Protein AF-A0A7S2MDK9-F1 (afdb_monomer)

Sequence (109 aa):
GTTVEALRMRKPTCVTGVLLMDQRFWGMVCYDKGVGPMPVHIDTFIDHATPWADAALDPSSPYSKAAQSLDFGEEEEDGVEANVTEFAKLVMPGSPAHLAATTYRESAY

Radius of gyration: 21.36 Å; Cα contacts (8 Å, |Δi|>4): 115; chains: 1; bounding box: 42×24×64 Å

Organism: NCBI:txid156173

Mean predicted aligned error: 7.89 Å

Secondary structure (DSSP, 8-state):
-HHHHHHHTT-------TTSTTHHHHHHHHHHTTSSPPP--HHHHHHHHHHHHHHHH-TTSHHHHHHHT-----GGGSSHHHHHHHHHHHHSTTSHHHHHHHHHHHT--

Foldseek 3Di:
DVLVVCLVVLAQDAQAQCPPDCSVVSNVVSVVLQQYPRYDHNVCCVVVVVVRVVLRPDCPHSNNVSSVPDDCDDPVPNCPVVVCVVVCLQCPPPRPNVVVVVVVVVVVD

Solvent-accessible surface area (backbone atoms only — not comparable to full-atom values): 6168 Å² total; per-residue (Å²): 104,74,69,61,51,40,48,76,68,35,38,46,42,74,46,74,53,38,84,52,88,64,38,42,58,54,10,47,54,27,27,78,58,41,16,25,59,77,62,48,56,57,91,58,36,73,86,44,47,63,68,48,51,55,39,51,70,32,77,85,27,67,26,27,49,35,13,64,66,60,79,74,76,53,85,93,67,65,49,57,69,60,51,52,54,59,50,46,58,45,66,38,88,84,17,72,56,35,48,51,58,51,55,56,59,68,72,75,112

Structure (mmCIF, N/CA/C/O backbone):
data_AF-A0A7S2MDK9-F1
#
_entry.id   AF-A0A7S2MDK9-F1
#
loop_
_atom_site.group_PDB
_atom_site.id
_atom_site.type_symbol
_atom_site.label_atom_id
_atom_site.label_alt_id
_atom_site.label_comp_id
_atom_site.label_asym_id
_atom_site.label_entity_id
_atom_site.label_seq_id
_atom_site.pdbx_PDB_ins_code
_atom_site.Cartn_x
_atom_site.Cartn_y
_atom_site.Cartn_z
_atom_site.occupancy
_atom_site.B_iso_or_equiv
_atom_site.auth_seq_id
_atom_site.auth_comp_id
_atom_site.auth_asym_id
_atom_site.auth_atom_id
_atom_site.pdbx_PDB_model_num
ATOM 1 N N . GLY A 1 1 ? -0.009 4.018 9.789 1.00 87.19 1 GLY A N 1
ATOM 2 C CA . GLY A 1 1 ? 1.342 3.391 9.739 1.00 87.19 1 GLY A CA 1
ATOM 3 C C . GLY A 1 1 ? 1.892 3.516 8.329 1.00 87.19 1 GLY A C 1
ATOM 4 O O . GLY A 1 1 ? 1.077 3.613 7.424 1.00 87.19 1 GLY A O 1
ATOM 5 N N . THR A 1 2 ? 3.215 3.536 8.114 1.00 91.31 2 THR A N 1
ATOM 6 C CA . THR A 1 2 ? 3.832 4.064 6.870 1.00 91.31 2 THR A CA 1
ATOM 7 C C . THR A 1 2 ? 3.245 3.517 5.569 1.00 91.31 2 THR A C 1
AT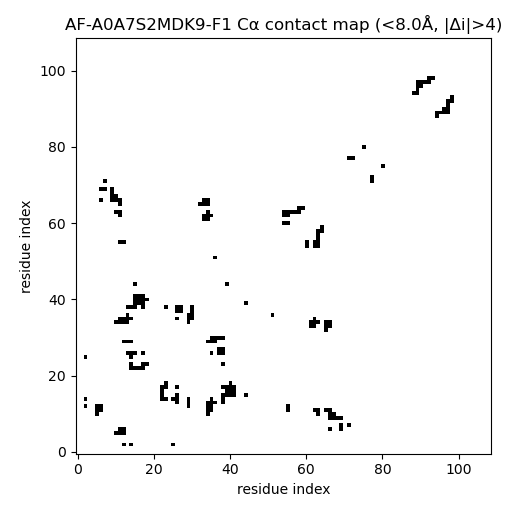OM 9 O O . THR A 1 2 ? 2.944 4.304 4.677 1.00 91.31 2 THR A O 1
ATOM 12 N N . THR A 1 3 ? 3.027 2.202 5.459 1.00 94.00 3 THR A N 1
ATOM 13 C CA . THR A 1 3 ? 2.437 1.610 4.247 1.00 94.00 3 THR A CA 1
ATOM 14 C C . THR A 1 3 ? 1.035 2.150 3.982 1.00 94.00 3 THR A C 1
ATOM 16 O O . THR A 1 3 ? 0.753 2.595 2.878 1.00 94.00 3 THR A O 1
ATOM 19 N N . VAL A 1 4 ? 0.162 2.164 4.993 1.00 92.81 4 VAL A N 1
ATOM 20 C CA . VAL A 1 4 ? -1.214 2.670 4.853 1.00 92.81 4 VAL A CA 1
ATOM 21 C C . VAL A 1 4 ? -1.219 4.145 4.460 1.00 92.81 4 VAL A C 1
ATOM 23 O O . VAL A 1 4 ? -1.980 4.514 3.572 1.00 92.81 4 VAL A O 1
ATOM 26 N N . GLU A 1 5 ? -0.337 4.965 5.040 1.00 93.62 5 GLU A N 1
ATOM 27 C CA . GLU A 1 5 ? -0.226 6.380 4.656 1.00 93.62 5 GLU A CA 1
ATOM 28 C C . GLU A 1 5 ? 0.196 6.534 3.191 1.00 93.62 5 GLU A C 1
ATOM 30 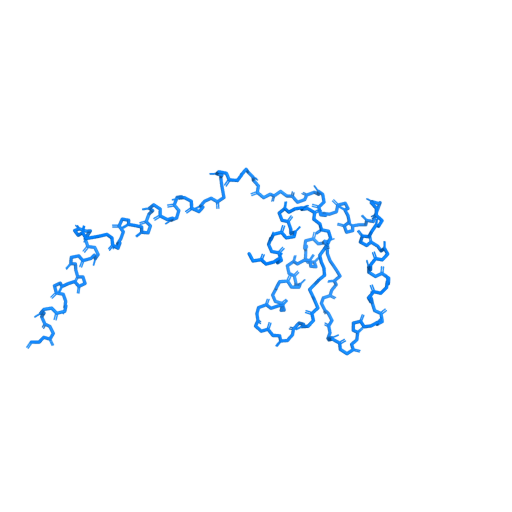O O . GLU A 1 5 ? -0.406 7.305 2.449 1.00 93.62 5 GLU A O 1
ATOM 35 N N . ALA A 1 6 ? 1.190 5.767 2.732 1.00 95.38 6 ALA A N 1
ATOM 36 C CA . ALA A 1 6 ? 1.626 5.808 1.336 1.00 95.38 6 ALA A CA 1
ATOM 37 C C . ALA A 1 6 ? 0.495 5.415 0.368 1.00 95.38 6 ALA A C 1
ATOM 39 O O . ALA A 1 6 ? 0.320 6.047 -0.680 1.00 95.38 6 ALA A O 1
ATOM 40 N N . LEU A 1 7 ? -0.310 4.418 0.748 1.00 95.00 7 LEU A N 1
ATOM 41 C CA . LEU A 1 7 ? -1.475 3.997 -0.022 1.00 95.00 7 LEU A CA 1
ATOM 42 C C . LEU A 1 7 ? -2.586 5.059 -0.028 1.00 95.00 7 LEU A C 1
ATOM 44 O O . LEU A 1 7 ? -3.100 5.364 -1.102 1.00 95.00 7 LEU A O 1
ATOM 48 N N . ARG A 1 8 ? -2.910 5.670 1.123 1.00 92.62 8 ARG A N 1
ATOM 49 C CA . ARG A 1 8 ? -3.869 6.792 1.230 1.00 92.62 8 ARG A CA 1
ATOM 50 C C . ARG A 1 8 ? -3.434 7.988 0.378 1.00 92.62 8 ARG A C 1
ATOM 52 O O . ARG A 1 8 ? -4.250 8.603 -0.298 1.00 92.62 8 ARG A O 1
ATOM 59 N N . MET A 1 9 ? -2.128 8.243 0.308 1.00 94.38 9 MET A N 1
ATOM 60 C CA . MET A 1 9 ? -1.523 9.260 -0.561 1.00 94.38 9 MET A CA 1
ATOM 61 C C . MET A 1 9 ? -1.443 8.852 -2.043 1.00 94.38 9 MET A C 1
ATOM 63 O O . MET A 1 9 ? -0.858 9.583 -2.851 1.00 94.38 9 MET A O 1
ATOM 67 N N . ARG A 1 10 ? -2.003 7.691 -2.414 1.00 95.88 10 ARG A N 1
ATOM 68 C CA . ARG A 1 10 ? -2.045 7.159 -3.784 1.00 95.88 10 ARG A CA 1
ATOM 69 C C . ARG A 1 10 ? -0.659 7.075 -4.427 1.00 95.88 10 ARG A C 1
ATOM 71 O O . ARG A 1 10 ? -0.466 7.433 -5.593 1.00 95.88 10 ARG A O 1
ATOM 78 N N . LYS A 1 11 ? 0.334 6.615 -3.658 1.00 96.56 11 LYS A N 1
ATOM 79 C CA . LYS A 1 11 ? 1.711 6.425 -4.131 1.00 96.56 11 LYS A CA 1
ATOM 80 C C . LYS A 1 11 ? 2.009 4.951 -4.421 1.00 96.56 11 LYS A C 1
ATOM 82 O O . LYS A 1 11 ? 1.670 4.092 -3.601 1.00 96.56 11 LYS A O 1
ATOM 87 N N . PRO A 1 12 ? 2.692 4.640 -5.542 1.00 97.38 12 PRO A N 1
ATOM 88 C CA . PRO A 1 12 ? 3.332 3.342 -5.719 1.00 97.38 12 PRO A CA 1
ATOM 89 C C . PRO A 1 12 ? 4.190 3.001 -4.501 1.00 97.38 12 PRO A C 1
ATOM 91 O O . PRO A 1 12 ? 4.943 3.845 -4.015 1.00 97.38 12 PRO A O 1
ATOM 94 N N . THR A 1 13 ? 4.056 1.783 -3.985 1.00 96.25 13 THR A N 1
ATOM 95 C CA . THR A 1 13 ? 4.642 1.398 -2.696 1.00 96.25 13 THR A CA 1
ATOM 96 C C . THR A 1 13 ? 5.274 0.017 -2.802 1.00 96.25 13 THR A C 1
ATOM 98 O O . THR A 1 13 ? 4.592 -0.959 -3.099 1.00 96.25 13 THR A O 1
ATOM 101 N N . CYS A 1 14 ? 6.576 -0.077 -2.531 1.00 92.81 14 CYS A N 1
ATOM 102 C CA . CYS A 1 14 ? 7.279 -1.345 -2.343 1.00 92.81 14 CYS A CA 1
ATOM 103 C C . CYS A 1 14 ? 7.619 -1.514 -0.864 1.00 92.81 14 CYS A C 1
ATOM 105 O O . CYS A 1 14 ? 8.148 -0.597 -0.237 1.00 92.81 14 CYS A O 1
ATOM 107 N N . VAL A 1 15 ? 7.327 -2.693 -0.320 1.00 91.12 15 VAL A N 1
ATOM 108 C CA . VAL A 1 15 ? 7.717 -3.066 1.040 1.00 91.12 15 VAL A CA 1
ATOM 109 C C . VAL A 1 15 ? 8.926 -3.989 0.943 1.00 91.12 15 VAL A C 1
ATOM 111 O O . VAL A 1 15 ? 8.823 -5.115 0.457 1.00 91.12 15 VAL A O 1
ATOM 114 N N . THR A 1 16 ? 10.081 -3.493 1.378 1.00 80.00 16 THR A N 1
ATOM 115 C CA . THR A 1 16 ? 11.347 -4.238 1.418 1.00 80.00 16 THR A CA 1
ATOM 116 C C . THR A 1 16 ? 11.592 -4.785 2.823 1.00 80.00 16 THR A C 1
ATOM 118 O O . THR A 1 16 ? 10.961 -4.344 3.779 1.00 80.00 16 THR A O 1
ATOM 121 N N . GLY A 1 17 ? 12.489 -5.768 2.973 1.00 67.25 17 GLY A N 1
ATOM 122 C CA . GLY A 1 17 ? 12.811 -6.311 4.303 1.00 67.25 17 GLY A CA 1
ATOM 123 C C . GLY A 1 17 ? 11.748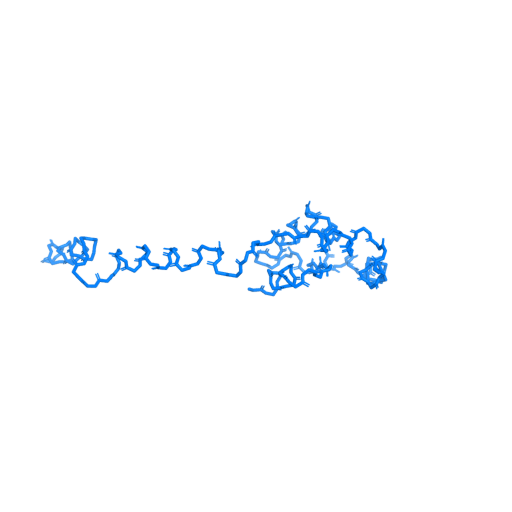 -7.252 4.888 1.00 67.25 17 GLY A C 1
ATOM 124 O O . GLY A 1 17 ? 11.669 -7.395 6.100 1.00 67.25 17 GLY A O 1
ATOM 125 N N . VAL A 1 18 ? 10.997 -7.930 4.008 1.00 61.50 18 VAL A N 1
ATOM 126 C CA . VAL A 1 18 ? 9.806 -8.811 4.148 1.00 61.50 18 VAL A CA 1
ATOM 127 C C . VAL A 1 18 ? 9.815 -9.846 5.306 1.00 61.50 18 VAL A C 1
ATOM 129 O O . VAL A 1 18 ? 8.858 -10.593 5.466 1.00 61.50 18 VAL A O 1
ATOM 132 N N . LEU A 1 19 ? 10.841 -9.919 6.155 1.00 63.22 19 LEU A N 1
ATOM 133 C CA . LEU A 1 19 ? 10.955 -10.876 7.263 1.00 63.22 19 LEU A CA 1
ATOM 134 C C . LEU A 1 19 ? 10.813 -10.276 8.671 1.00 63.22 19 LEU A C 1
ATOM 136 O O . LEU A 1 19 ? 10.984 -11.004 9.648 1.00 63.22 19 LEU A O 1
ATOM 140 N N . LEU A 1 20 ? 10.478 -8.992 8.809 1.00 70.50 20 LEU A N 1
ATOM 141 C CA . LEU A 1 20 ? 10.199 -8.398 10.118 1.00 70.50 20 LEU A CA 1
ATOM 142 C C . LEU A 1 20 ? 8.702 -8.132 10.296 1.00 70.50 20 LEU A C 1
ATOM 144 O O . LEU A 1 20 ? 8.099 -7.381 9.534 1.00 70.50 20 LEU A O 1
ATOM 148 N N . MET A 1 21 ? 8.121 -8.715 11.348 1.00 83.81 21 MET A N 1
ATOM 149 C CA . MET A 1 21 ? 6.741 -8.459 11.781 1.00 83.81 21 MET A CA 1
ATOM 150 C C . MET A 1 21 ? 5.718 -8.661 10.643 1.00 83.81 21 MET A C 1
ATOM 152 O O . MET A 1 21 ? 5.695 -9.704 9.990 1.00 83.81 21 MET A O 1
ATOM 156 N N . ASP A 1 22 ? 4.860 -7.673 10.406 1.00 89.56 22 ASP A N 1
ATOM 157 C CA . ASP A 1 22 ? 3.791 -7.670 9.412 1.00 89.56 22 ASP A CA 1
ATOM 158 C C . ASP A 1 22 ? 4.241 -7.143 8.036 1.00 89.56 22 ASP A C 1
ATOM 160 O O . ASP A 1 22 ? 3.417 -6.988 7.135 1.00 89.56 22 ASP A O 1
ATOM 164 N N . GLN A 1 23 ? 5.541 -6.915 7.811 1.00 89.25 23 GLN A N 1
ATOM 165 C CA . GLN A 1 23 ? 6.039 -6.401 6.527 1.00 89.25 23 GLN A CA 1
ATOM 166 C C . GLN A 1 23 ? 5.736 -7.350 5.362 1.00 89.25 23 GLN A C 1
ATOM 168 O O . GLN A 1 23 ? 5.436 -6.893 4.259 1.00 89.25 23 GLN A O 1
ATOM 173 N N . ARG A 1 24 ? 5.724 -8.672 5.598 1.00 89.00 24 ARG A N 1
ATOM 174 C CA . ARG A 1 24 ? 5.299 -9.648 4.580 1.00 89.00 24 ARG A CA 1
ATOM 175 C C . ARG A 1 24 ? 3.847 -9.480 4.176 1.00 89.00 24 ARG A C 1
ATOM 177 O O . ARG A 1 24 ? 3.530 -9.557 2.992 1.00 89.00 24 ARG A O 1
ATOM 184 N N . PHE A 1 25 ? 2.986 -9.256 5.160 1.00 92.12 25 PHE A N 1
ATOM 185 C CA . PHE A 1 25 ? 1.573 -9.015 4.926 1.00 92.12 25 PHE A CA 1
ATOM 186 C C . PHE A 1 25 ? 1.388 -7.739 4.101 1.00 92.12 25 PHE A C 1
ATOM 188 O O . PHE A 1 25 ? 0.772 -7.781 3.040 1.00 92.12 25 PHE A O 1
ATOM 195 N N . TRP A 1 26 ? 2.004 -6.632 4.520 1.00 93.62 26 TRP A N 1
ATOM 196 C CA . TRP A 1 26 ? 1.889 -5.358 3.811 1.00 93.62 26 TRP A CA 1
ATOM 197 C C . TRP A 1 26 ? 2.476 -5.389 2.402 1.00 93.62 26 TRP A C 1
ATOM 199 O O . TRP A 1 26 ? 1.889 -4.811 1.491 1.00 93.62 26 TRP A O 1
ATOM 209 N N . GLY A 1 27 ? 3.586 -6.099 2.197 1.00 93.69 27 GLY A N 1
ATOM 210 C CA . GLY A 1 27 ? 4.134 -6.313 0.863 1.00 93.69 27 GLY A CA 1
ATOM 211 C C . GLY A 1 27 ? 3.148 -7.034 -0.056 1.00 93.69 27 GLY A C 1
ATOM 212 O O . GLY A 1 27 ? 2.947 -6.600 -1.188 1.00 93.69 27 GLY A O 1
ATOM 213 N N . MET A 1 28 ? 2.497 -8.094 0.437 1.00 94.25 28 MET A N 1
ATOM 214 C CA . MET A 1 28 ? 1.474 -8.803 -0.336 1.00 94.25 28 MET A CA 1
ATOM 215 C C . MET A 1 28 ? 0.267 -7.912 -0.626 1.00 94.25 28 MET A C 1
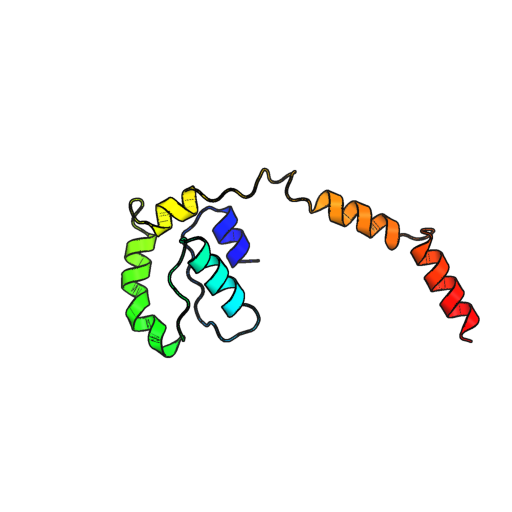ATOM 217 O O . MET A 1 28 ? -0.188 -7.878 -1.760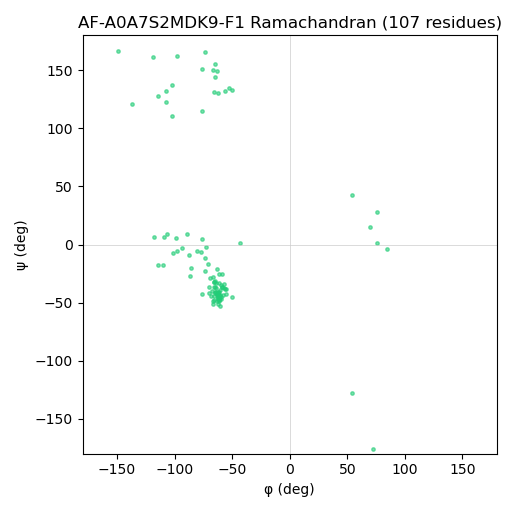 1.00 94.25 28 MET A O 1
ATOM 221 N N . VAL A 1 29 ? -0.189 -7.107 0.339 1.00 95.69 29 VAL A N 1
ATOM 222 C CA . VAL A 1 29 ? -1.277 -6.138 0.116 1.00 95.69 29 VAL A CA 1
ATOM 223 C C . VAL A 1 29 ? -0.934 -5.153 -1.008 1.00 95.69 29 VAL A C 1
ATOM 225 O O . VAL A 1 29 ? -1.784 -4.868 -1.852 1.00 95.69 29 VAL A O 1
ATOM 228 N N . CYS A 1 30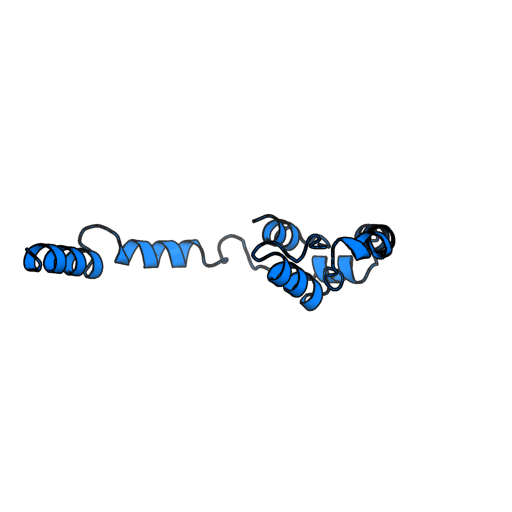 ? 0.295 -4.630 -1.048 1.00 96.06 30 CYS A N 1
ATOM 229 C CA . CYS A 1 30 ? 0.742 -3.745 -2.127 1.00 96.06 30 CYS A CA 1
ATOM 230 C C . CYS A 1 30 ? 0.786 -4.461 -3.487 1.00 96.06 30 CYS A C 1
ATOM 232 O O . CYS A 1 30 ? 0.384 -3.876 -4.496 1.00 96.06 30 CYS A O 1
ATOM 234 N N . TYR A 1 31 ? 1.244 -5.714 -3.517 1.00 95.56 31 TYR A N 1
ATOM 235 C CA . TYR A 1 31 ? 1.289 -6.524 -4.733 1.00 95.56 31 TYR A CA 1
ATOM 236 C C . TYR A 1 31 ? -0.108 -6.868 -5.261 1.00 95.56 31 TYR A C 1
ATOM 238 O O . TYR A 1 31 ? -0.394 -6.620 -6.430 1.00 95.56 31 TYR A O 1
ATOM 246 N N . ASP A 1 32 ? -1.004 -7.347 -4.397 1.00 97.19 32 ASP A N 1
ATOM 247 C CA . ASP A 1 32 ? -2.369 -7.744 -4.762 1.00 97.19 32 ASP A CA 1
ATOM 248 C C . ASP A 1 32 ? -3.194 -6.549 -5.264 1.00 97.19 32 ASP A C 1
ATOM 250 O O . ASP A 1 32 ? -4.026 -6.683 -6.160 1.00 97.19 32 ASP A O 1
ATOM 254 N N . LYS A 1 33 ? -2.933 -5.349 -4.726 1.00 96.94 33 LYS A N 1
ATOM 255 C CA . LYS A 1 33 ? -3.513 -4.087 -5.216 1.00 96.94 33 LYS A CA 1
ATOM 256 C C . LYS A 1 33 ? -2.859 -3.571 -6.504 1.00 96.94 33 LYS A C 1
ATOM 258 O O . LYS A 1 33 ? -3.311 -2.567 -7.046 1.00 96.94 33 LYS A O 1
ATOM 263 N N . GLY A 1 34 ? -1.787 -4.204 -6.979 1.00 97.06 34 GLY A N 1
ATOM 264 C CA . GLY A 1 34 ? -1.054 -3.805 -8.180 1.00 97.06 34 GLY A CA 1
ATOM 265 C C . GLY A 1 34 ? -0.265 -2.502 -8.037 1.00 97.06 34 GLY A C 1
ATOM 266 O O . GLY A 1 34 ? 0.141 -1.929 -9.042 1.00 97.06 34 GLY A O 1
ATOM 267 N N . VAL A 1 35 ? -0.047 -2.014 -6.812 1.00 97.50 35 VAL A N 1
ATOM 268 C CA . VAL A 1 35 ? 0.643 -0.736 -6.536 1.00 97.50 35 VAL A CA 1
ATOM 269 C C . VAL A 1 35 ? 2.119 -0.909 -6.193 1.00 97.50 35 VAL A C 1
ATOM 271 O O . VAL A 1 35 ? 2.844 0.074 -6.035 1.00 97.50 35 VAL A O 1
ATOM 274 N N . GLY A 1 36 ? 2.565 -2.157 -6.078 1.00 95.00 36 GLY A N 1
ATOM 275 C CA . GLY A 1 36 ? 3.939 -2.529 -5.791 1.00 95.00 36 GLY A CA 1
ATOM 276 C C . GLY A 1 36 ? 4.319 -3.868 -6.418 1.00 95.00 36 GLY A C 1
ATOM 277 O O . GLY A 1 36 ? 3.450 -4.612 -6.876 1.00 95.00 36 GLY A O 1
ATOM 278 N N . PRO A 1 37 ? 5.622 -4.184 -6.453 1.00 93.19 37 PRO A N 1
ATOM 279 C CA . PRO A 1 37 ? 6.115 -5.457 -6.956 1.00 93.19 37 PRO A CA 1
ATOM 280 C C . PRO A 1 37 ? 5.837 -6.590 -5.961 1.00 93.19 37 PRO A C 1
ATOM 282 O O . PRO A 1 37 ? 5.555 -6.351 -4.785 1.00 93.19 37 PRO A O 1
ATOM 285 N N . MET A 1 38 ? 5.980 -7.833 -6.430 1.00 92.06 38 MET A N 1
ATOM 286 C CA . MET A 1 38 ? 5.952 -9.008 -5.556 1.00 92.06 38 MET A CA 1
ATOM 287 C C . MET A 1 38 ? 7.030 -8.857 -4.468 1.00 92.06 38 MET A C 1
ATOM 289 O O . MET A 1 38 ? 8.173 -8.533 -4.805 1.00 92.06 38 MET A O 1
ATOM 293 N N . PRO A 1 39 ? 6.716 -9.086 -3.181 1.00 90.44 39 PRO A N 1
ATOM 294 C CA . PRO A 1 39 ? 7.704 -8.984 -2.116 1.00 90.44 39 PRO A CA 1
ATOM 295 C C . PRO A 1 39 ? 8.817 -10.014 -2.306 1.00 90.44 39 PRO A C 1
ATOM 297 O O . PRO A 1 39 ? 8.554 -11.205 -2.477 1.00 90.44 39 PRO A O 1
ATOM 300 N N . VAL A 1 40 ? 10.064 -9.557 -2.229 1.00 87.75 40 VAL A N 1
ATOM 301 C CA . VAL A 1 40 ? 11.259 -10.399 -2.350 1.00 87.75 40 VAL A CA 1
ATOM 302 C C . VAL A 1 40 ? 12.094 -10.339 -1.076 1.00 87.75 40 VAL A C 1
ATOM 304 O O . VAL A 1 40 ? 11.952 -9.426 -0.258 1.00 87.75 40 VAL A O 1
ATOM 307 N N . HIS A 1 41 ? 12.981 -11.317 -0.894 1.00 86.44 41 HIS A N 1
ATOM 308 C CA . HIS A 1 41 ? 13.954 -11.258 0.192 1.00 86.44 41 HIS A CA 1
ATOM 309 C C . HIS A 1 41 ? 14.894 -10.061 -0.008 1.00 86.44 41 HIS A C 1
ATOM 311 O O . HIS A 1 41 ? 15.179 -9.678 -1.146 1.00 86.44 41 HIS A O 1
ATOM 317 N N . ILE A 1 42 ? 15.395 -9.474 1.084 1.00 84.94 42 ILE A N 1
ATOM 318 C CA . ILE A 1 42 ? 16.258 -8.287 0.996 1.00 84.94 42 ILE A CA 1
ATOM 319 C C . ILE A 1 42 ? 17.530 -8.562 0.183 1.00 84.94 42 ILE A C 1
ATOM 321 O O . ILE A 1 42 ? 17.932 -7.716 -0.609 1.00 84.94 42 ILE A O 1
ATOM 325 N N . ASP A 1 43 ? 18.076 -9.777 0.277 1.00 88.00 43 ASP A N 1
ATOM 326 C CA . ASP A 1 43 ? 19.265 -10.199 -0.481 1.00 88.00 43 ASP A CA 1
ATOM 327 C C . ASP A 1 43 ? 19.053 -10.168 -2.002 1.00 88.00 43 ASP A C 1
ATOM 329 O O . ASP A 1 43 ? 20.006 -10.012 -2.755 1.00 88.00 43 ASP A O 1
ATOM 333 N N . THR A 1 44 ? 17.803 -10.291 -2.452 1.00 86.44 44 THR A N 1
ATOM 334 C CA . THR A 1 44 ? 17.421 -10.250 -3.874 1.00 86.44 44 THR A CA 1
ATOM 335 C C . THR A 1 44 ? 16.838 -8.902 -4.293 1.00 86.44 44 THR A C 1
ATOM 337 O O . THR A 1 44 ? 16.592 -8.671 -5.469 1.00 86.44 44 THR A O 1
ATOM 340 N N . PHE A 1 45 ? 16.598 -7.980 -3.354 1.00 86.56 45 PHE A N 1
ATOM 341 C CA . PHE A 1 45 ? 15.949 -6.705 -3.667 1.00 86.56 45 PHE A CA 1
ATOM 342 C C . PHE A 1 45 ? 16.791 -5.828 -4.598 1.00 86.56 45 PHE A C 1
ATOM 344 O O . PHE A 1 45 ? 16.231 -5.103 -5.417 1.00 86.56 45 PHE A O 1
ATOM 351 N N . ILE A 1 46 ? 18.123 -5.913 -4.511 1.00 89.38 46 ILE A N 1
ATOM 352 C CA . ILE A 1 46 ? 19.034 -5.112 -5.338 1.00 89.38 46 ILE A CA 1
ATOM 353 C C . ILE A 1 46 ? 18.795 -5.318 -6.842 1.00 89.38 46 ILE A C 1
ATOM 355 O O . ILE A 1 46 ? 18.859 -4.354 -7.602 1.00 89.38 46 ILE A O 1
ATOM 359 N N . ASP A 1 47 ? 18.409 -6.530 -7.247 1.00 88.00 47 ASP A N 1
ATOM 360 C CA . ASP A 1 47 ? 18.128 -6.886 -8.643 1.00 88.00 47 ASP A CA 1
ATOM 361 C C . ASP A 1 47 ? 16.827 -6.250 -9.164 1.00 88.00 47 ASP A C 1
ATOM 363 O O . ASP A 1 47 ? 16.597 -6.153 -10.370 1.00 88.00 47 ASP A O 1
ATOM 367 N N . HIS A 1 48 ? 15.970 -5.786 -8.251 1.00 86.00 48 HIS A N 1
ATOM 368 C CA . HIS A 1 48 ? 14.656 -5.221 -8.544 1.00 86.00 48 HIS A CA 1
ATOM 369 C C . HIS A 1 48 ? 14.543 -3.731 -8.207 1.00 86.00 48 HIS A C 1
ATOM 371 O O . HIS A 1 48 ? 13.633 -3.073 -8.709 1.00 86.00 48 HIS A O 1
ATOM 377 N N . ALA A 1 49 ? 15.449 -3.190 -7.387 1.00 88.69 49 ALA A N 1
ATOM 378 C CA . ALA A 1 49 ? 15.335 -1.857 -6.805 1.00 88.69 49 ALA A CA 1
ATOM 379 C C . ALA A 1 49 ? 15.275 -0.747 -7.864 1.00 88.69 49 ALA A C 1
ATOM 381 O O . ALA A 1 49 ? 14.336 0.048 -7.859 1.00 88.69 49 ALA A O 1
ATOM 382 N N . THR A 1 50 ? 16.238 -0.709 -8.790 1.00 92.31 50 THR A N 1
ATOM 383 C CA . THR A 1 50 ? 16.282 0.321 -9.842 1.00 92.31 50 THR A CA 1
ATOM 384 C C . THR A 1 50 ? 15.118 0.188 -10.830 1.00 92.31 50 THR A C 1
ATOM 386 O O . THR A 1 50 ? 14.393 1.169 -10.989 1.00 92.31 50 THR A O 1
ATOM 389 N N . PRO A 1 51 ? 14.837 -0.997 -11.420 1.00 91.62 51 PRO A N 1
ATOM 390 C CA . PRO A 1 51 ? 13.687 -1.152 -12.315 1.00 91.62 51 PRO A CA 1
ATOM 391 C C . PRO A 1 51 ? 12.350 -0.790 -11.658 1.00 91.62 51 PRO A C 1
ATOM 393 O O . PRO A 1 51 ? 11.471 -0.215 -12.299 1.00 91.62 51 PRO A O 1
ATOM 396 N N . TRP A 1 52 ? 12.186 -1.116 -10.372 1.00 91.94 52 TRP A N 1
ATOM 397 C CA . TRP A 1 52 ? 11.010 -0.708 -9.613 1.00 91.94 52 TRP A CA 1
ATOM 398 C C . TRP A 1 52 ? 10.947 0.810 -9.433 1.00 91.94 52 TRP A C 1
ATOM 400 O O . TRP A 1 52 ? 9.888 1.388 -9.666 1.00 91.94 52 TRP A O 1
ATOM 410 N N . ALA A 1 53 ? 12.046 1.451 -9.026 1.00 94.12 53 ALA A N 1
ATOM 411 C CA . ALA A 1 53 ? 12.080 2.891 -8.792 1.00 94.12 53 ALA A CA 1
ATOM 412 C C . ALA A 1 53 ? 11.745 3.674 -10.070 1.00 94.12 53 ALA A C 1
ATOM 414 O O . ALA A 1 53 ? 10.916 4.582 -10.026 1.00 94.12 53 ALA A O 1
ATOM 415 N N . ASP A 1 54 ? 12.304 3.265 -11.212 1.00 96.56 54 ASP A N 1
ATOM 416 C CA . ASP A 1 54 ? 11.996 3.860 -12.515 1.00 96.56 54 ASP A CA 1
ATOM 417 C C . ASP A 1 54 ? 10.501 3.729 -12.844 1.00 96.56 54 ASP A C 1
ATOM 419 O O . ASP A 1 54 ? 9.841 4.711 -13.189 1.00 96.56 54 ASP A O 1
ATOM 423 N N . ALA A 1 55 ? 9.925 2.536 -12.655 1.00 95.50 55 ALA A N 1
ATOM 424 C CA . ALA A 1 55 ? 8.498 2.314 -12.873 1.00 95.50 55 ALA A CA 1
ATOM 425 C C . ALA A 1 55 ? 7.617 3.101 -11.884 1.00 95.50 55 ALA A C 1
ATOM 427 O O . ALA A 1 55 ? 6.548 3.576 -12.255 1.00 95.50 55 ALA A O 1
ATOM 428 N N . ALA A 1 56 ? 8.032 3.257 -10.629 1.00 95.31 56 ALA A N 1
ATOM 429 C CA . ALA A 1 56 ? 7.292 4.015 -9.621 1.00 95.31 56 ALA A CA 1
ATOM 430 C C . ALA A 1 56 ? 7.292 5.529 -9.899 1.00 95.31 56 ALA A C 1
ATOM 432 O O . ALA A 1 56 ? 6.353 6.223 -9.508 1.00 95.31 56 ALA A O 1
ATOM 433 N N . LEU A 1 57 ? 8.333 6.037 -10.563 1.00 95.88 57 LEU A N 1
ATOM 434 C CA . LEU A 1 57 ? 8.455 7.443 -10.952 1.00 95.88 57 LEU A CA 1
ATOM 435 C C . LEU A 1 57 ? 7.778 7.756 -12.292 1.00 95.88 57 LEU A C 1
ATOM 437 O O . LEU A 1 57 ? 7.451 8.915 -12.541 1.00 95.88 57 LEU A O 1
ATOM 441 N N . ASP A 1 58 ? 7.536 6.749 -13.132 1.00 97.19 58 ASP A N 1
ATOM 442 C CA . ASP A 1 58 ? 6.791 6.893 -14.381 1.00 97.19 58 ASP A CA 1
ATOM 443 C C . ASP A 1 58 ? 5.271 7.004 -14.113 1.00 97.19 58 ASP A C 1
ATOM 445 O O . ASP A 1 58 ? 4.640 6.032 -13.677 1.00 97.19 58 ASP A O 1
ATOM 449 N N . PRO A 1 59 ? 4.625 8.151 -14.415 1.00 95.56 59 PRO A N 1
ATOM 450 C CA . PRO A 1 59 ? 3.181 8.323 -14.233 1.00 95.56 59 PRO A CA 1
ATOM 451 C C . PRO A 1 59 ? 2.337 7.390 -15.111 1.00 95.56 59 PRO A C 1
ATOM 453 O O . PRO A 1 59 ? 1.163 7.154 -14.827 1.00 95.56 59 PRO A O 1
ATOM 456 N N . SER A 1 60 ? 2.914 6.875 -16.198 1.00 97.12 60 SER A N 1
ATOM 457 C CA . SER A 1 60 ? 2.243 5.979 -17.134 1.00 97.12 60 SER A CA 1
ATOM 458 C C . SER A 1 60 ? 2.336 4.504 -16.733 1.00 97.12 60 SER A C 1
ATOM 460 O O . SER A 1 60 ? 1.632 3.669 -17.323 1.00 97.12 60 SER A O 1
ATOM 462 N N . SER A 1 61 ? 3.142 4.183 -15.715 1.00 97.62 61 SER A N 1
ATOM 463 C CA . SER A 1 61 ? 3.360 2.812 -15.276 1.00 97.62 61 SER A CA 1
ATOM 464 C C . SER A 1 61 ? 2.089 2.172 -14.704 1.00 97.62 61 SER A C 1
ATOM 466 O O . SER A 1 61 ? 1.190 2.868 -14.211 1.00 97.62 61 SER A O 1
ATOM 468 N N . PRO A 1 62 ? 1.997 0.829 -14.730 1.00 96.38 62 PRO A N 1
ATOM 469 C CA . PRO A 1 62 ? 0.897 0.114 -14.091 1.00 96.38 62 PRO A CA 1
ATOM 470 C C . PRO A 1 62 ? 0.765 0.446 -12.600 1.00 96.38 62 PRO A C 1
ATOM 472 O O . PRO A 1 62 ? -0.352 0.631 -12.128 1.00 96.38 62 PRO A O 1
ATOM 475 N N . TYR A 1 63 ? 1.887 0.601 -11.886 1.00 97.12 63 TYR A N 1
ATOM 476 C CA . TYR A 1 63 ? 1.888 0.910 -10.455 1.00 97.12 63 TYR A CA 1
ATOM 477 C C . TYR A 1 63 ? 1.310 2.293 -10.165 1.00 97.12 63 TYR A C 1
ATOM 479 O O . TYR A 1 63 ? 0.485 2.438 -9.266 1.00 97.12 63 TYR A O 1
ATOM 487 N N . SER A 1 64 ? 1.702 3.304 -10.946 1.00 96.94 64 SER A N 1
ATOM 488 C CA . SER A 1 64 ? 1.176 4.665 -10.820 1.00 96.94 64 SER A CA 1
ATOM 489 C C . SER A 1 64 ? -0.322 4.699 -11.092 1.00 96.94 64 SER A C 1
ATOM 491 O O . SER A 1 64 ? -1.080 5.241 -10.291 1.00 96.94 64 SER A O 1
ATOM 493 N N . LYS A 1 65 ? -0.776 4.049 -12.169 1.00 97.75 65 LYS A N 1
ATOM 494 C CA . LYS A 1 65 ? -2.204 3.952 -12.503 1.00 97.75 65 LYS A CA 1
ATOM 495 C C . LYS A 1 65 ? -3.005 3.240 -11.413 1.00 97.75 65 LYS A C 1
ATOM 497 O O . LYS A 1 65 ? -4.042 3.752 -11.000 1.00 97.75 65 LYS A O 1
ATOM 502 N N . ALA A 1 66 ? -2.510 2.106 -10.918 1.00 97.81 66 ALA A N 1
ATOM 503 C CA . ALA A 1 66 ? -3.152 1.361 -9.841 1.00 97.81 66 ALA A CA 1
ATOM 504 C C . ALA A 1 66 ? -3.228 2.191 -8.552 1.00 97.81 66 ALA A C 1
ATOM 506 O O . ALA A 1 66 ? -4.293 2.282 -7.944 1.00 97.81 66 ALA A O 1
ATOM 507 N N . ALA A 1 67 ? -2.140 2.870 -8.177 1.00 97.56 67 ALA A N 1
ATOM 508 C CA . ALA A 1 67 ? -2.102 3.708 -6.984 1.00 97.56 67 ALA A CA 1
ATOM 509 C C . ALA A 1 67 ? -3.092 4.876 -7.075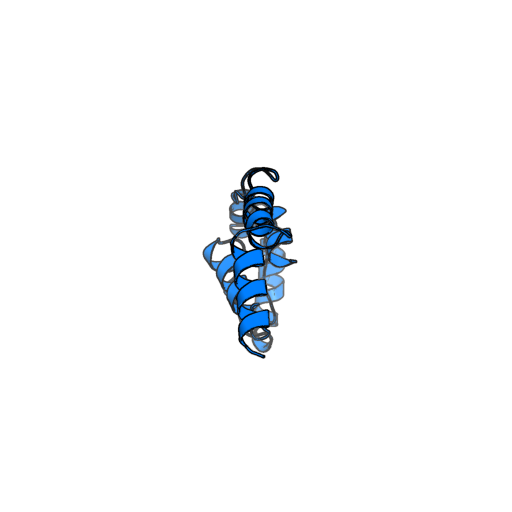 1.00 97.56 67 ALA A C 1
ATOM 511 O O . ALA A 1 67 ? -3.806 5.143 -6.112 1.00 97.56 67 ALA A O 1
ATOM 512 N N . GLN A 1 68 ? -3.196 5.522 -8.241 1.00 97.00 68 GLN A N 1
ATOM 513 C CA . GLN A 1 68 ? -4.179 6.585 -8.476 1.00 97.00 68 GLN A CA 1
ATOM 514 C C . GLN A 1 68 ? -5.628 6.082 -8.456 1.00 97.00 68 GLN A C 1
ATOM 516 O O . GLN A 1 68 ? -6.524 6.841 -8.101 1.00 97.00 68 GLN A O 1
ATOM 521 N N . SER A 1 69 ? -5.860 4.814 -8.803 1.00 96.69 69 SER A N 1
ATOM 522 C CA . SER A 1 69 ? -7.191 4.196 -8.755 1.00 96.69 69 SER A CA 1
ATOM 523 C C . SER A 1 69 ? -7.615 3.726 -7.362 1.00 96.69 69 SER A C 1
ATOM 525 O O . SER A 1 69 ? -8.745 3.270 -7.202 1.00 96.69 69 SER A O 1
ATOM 527 N N . LEU A 1 70 ? -6.730 3.805 -6.360 1.00 95.81 70 LEU A N 1
ATOM 528 C CA . LEU A 1 70 ? -7.090 3.422 -5.002 1.00 95.81 70 LEU A CA 1
ATOM 529 C C . LEU A 1 70 ? -8.148 4.369 -4.432 1.00 95.81 70 LEU A C 1
ATOM 531 O O . LEU A 1 70 ? -7.994 5.596 -4.430 1.00 95.81 70 LEU A O 1
ATOM 535 N N . ASP A 1 71 ? -9.179 3.750 -3.877 1.00 91.94 71 ASP A N 1
ATOM 536 C CA . ASP A 1 71 ? -10.235 4.401 -3.126 1.00 91.94 71 ASP A CA 1
ATOM 537 C C . ASP A 1 71 ? -10.175 3.944 -1.665 1.00 91.94 71 ASP A C 1
ATOM 539 O O . ASP A 1 71 ? -10.102 2.745 -1.377 1.00 91.94 71 ASP A O 1
ATOM 543 N N . PHE A 1 72 ? -10.140 4.917 -0.760 1.00 85.19 72 PHE A N 1
ATOM 544 C CA . PHE A 1 72 ? -10.116 4.724 0.689 1.00 85.19 72 PHE A CA 1
ATOM 545 C C . PHE A 1 72 ? -11.346 5.337 1.368 1.00 85.19 72 PHE A C 1
ATOM 547 O O . PHE A 1 72 ? -11.403 5.325 2.595 1.00 85.19 72 PHE A O 1
ATOM 554 N N . GLY A 1 73 ? -12.315 5.828 0.585 1.00 84.88 73 GLY A N 1
ATOM 555 C CA . GLY A 1 73 ? -13.414 6.643 1.086 1.00 84.88 73 GLY A CA 1
ATOM 556 C C . GLY A 1 73 ? -12.966 8.048 1.487 1.00 84.88 73 GLY A C 1
ATOM 557 O O . GLY A 1 73 ? -11.806 8.434 1.301 1.00 84.88 73 GLY A O 1
ATOM 558 N N . GLU A 1 74 ? -13.913 8.805 2.029 1.00 80.88 74 GLU A N 1
ATOM 559 C CA . GLU A 1 74 ? -13.652 10.092 2.674 1.00 80.88 74 GLU A CA 1
ATOM 560 C C . GLU A 1 74 ? -13.035 9.865 4.064 1.00 80.88 74 GLU A C 1
ATOM 562 O O . GLU A 1 74 ? -13.289 8.842 4.707 1.00 80.88 74 GLU A O 1
ATOM 567 N N . GLU A 1 75 ? -12.209 10.802 4.537 1.00 75.81 75 GLU A N 1
ATOM 568 C CA . GLU A 1 75 ? -11.497 10.668 5.819 1.00 75.81 75 GLU A CA 1
ATOM 569 C C . GLU A 1 75 ? -12.473 10.496 6.993 1.00 75.81 75 GLU A C 1
ATOM 571 O O . GLU A 1 75 ? -12.236 9.689 7.890 1.00 75.81 75 GLU A O 1
ATOM 576 N N . GLU A 1 76 ? -13.616 11.178 6.941 1.00 77.00 76 GLU A N 1
ATOM 577 C CA . GLU A 1 76 ? -14.676 11.101 7.947 1.00 77.00 76 GLU A CA 1
ATOM 578 C C . GLU A 1 76 ? -15.491 9.793 7.892 1.00 77.00 76 GLU A C 1
ATOM 580 O O . GLU A 1 76 ? -16.247 9.492 8.817 1.00 77.00 76 GLU A O 1
ATOM 585 N N . GLU A 1 77 ? -15.338 8.989 6.836 1.00 81.31 77 GLU A N 1
ATOM 586 C CA . GLU A 1 77 ? -16.076 7.737 6.625 1.00 81.31 77 GLU A CA 1
ATOM 587 C C . GLU A 1 77 ? -15.217 6.480 6.857 1.00 81.31 77 GLU A C 1
ATOM 589 O O . GLU A 1 77 ? -15.667 5.358 6.617 1.00 81.31 77 GLU A O 1
ATOM 594 N N . ASP A 1 78 ? -13.997 6.624 7.387 1.00 80.94 78 ASP A N 1
ATOM 595 C CA . ASP A 1 78 ? -13.064 5.503 7.586 1.00 80.94 78 ASP A CA 1
ATOM 596 C C . ASP A 1 78 ? -13.443 4.547 8.743 1.00 80.94 78 ASP A C 1
ATOM 598 O O . ASP A 1 78 ? -12.784 3.529 8.985 1.00 80.94 78 ASP A O 1
ATOM 602 N N . GLY A 1 79 ? -14.535 4.856 9.450 1.00 86.25 79 GLY A N 1
ATOM 603 C CA . GLY A 1 79 ? -15.108 4.045 10.521 1.00 86.25 79 GLY A CA 1
ATOM 604 C C . GLY A 1 79 ? -14.347 4.117 11.846 1.00 86.25 79 GLY A C 1
ATOM 605 O O . GLY A 1 79 ? -14.760 3.462 12.809 1.00 86.25 79 GLY A O 1
ATOM 606 N N . VAL A 1 80 ? -13.268 4.904 11.945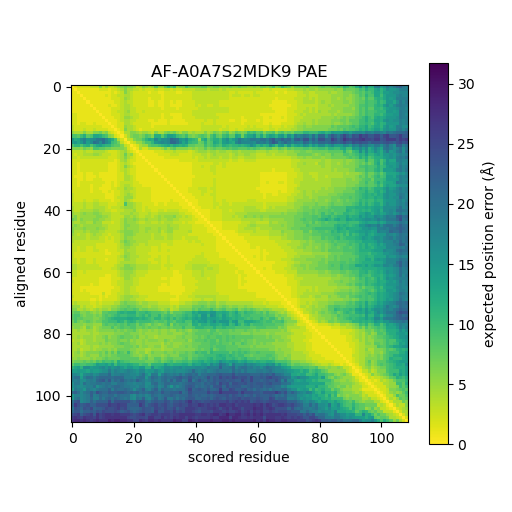 1.00 88.81 80 VAL A N 1
ATOM 607 C CA . VAL A 1 80 ? -12.510 5.061 13.193 1.00 88.81 80 VAL A CA 1
ATOM 608 C C . VAL A 1 80 ? -13.384 5.686 14.273 1.00 88.81 80 VAL A C 1
ATOM 610 O O . VAL A 1 80 ? -13.472 5.128 15.366 1.00 88.81 80 VAL A O 1
ATOM 613 N N . GLU A 1 81 ? -14.083 6.785 13.978 1.00 89.69 81 GLU A N 1
ATOM 614 C CA . GLU A 1 81 ? -14.936 7.460 14.966 1.00 89.69 81 GLU A CA 1
ATOM 615 C C . GLU A 1 81 ? -16.062 6.547 15.470 1.00 89.69 81 GLU A C 1
ATOM 617 O O . GLU A 1 81 ? -16.294 6.453 16.679 1.00 89.69 81 GLU A O 1
ATOM 622 N N . ALA A 1 82 ? -16.713 5.807 14.568 1.00 90.25 82 ALA A N 1
ATOM 623 C CA . ALA A 1 82 ? -17.751 4.846 14.930 1.00 90.25 82 ALA A CA 1
ATOM 624 C C . ALA A 1 82 ? -17.201 3.734 15.840 1.00 90.25 82 ALA A C 1
ATOM 626 O O . ALA A 1 82 ? -17.773 3.455 16.895 1.00 90.25 82 ALA A O 1
ATOM 627 N N . ASN A 1 83 ? -16.052 3.148 15.486 1.00 92.25 83 ASN A N 1
ATOM 628 C CA . ASN A 1 83 ? -15.409 2.110 16.292 1.00 92.25 83 ASN A CA 1
ATOM 629 C C . ASN A 1 83 ? -14.997 2.623 17.676 1.00 92.25 83 ASN A C 1
ATOM 631 O O . ASN A 1 83 ? -15.241 1.954 18.681 1.00 92.25 83 ASN A O 1
ATOM 635 N N . VAL A 1 84 ? -14.403 3.818 17.746 1.00 92.06 84 VAL A N 1
ATOM 636 C CA . VAL A 1 84 ? -14.019 4.452 19.014 1.00 92.06 84 VAL A CA 1
ATOM 637 C C . VAL A 1 84 ? -15.253 4.736 19.866 1.00 92.06 84 VAL A C 1
ATOM 639 O O . VAL A 1 84 ? -15.243 4.450 21.062 1.00 92.06 84 VAL A O 1
ATOM 642 N N . THR A 1 85 ? -16.329 5.237 19.258 1.00 91.50 85 THR A N 1
ATOM 643 C CA . THR A 1 85 ? -17.593 5.537 19.940 1.00 91.50 85 THR A CA 1
ATOM 644 C C . THR A 1 85 ? -18.212 4.283 20.548 1.00 91.50 85 THR A C 1
ATOM 646 O O . THR A 1 85 ? -18.574 4.287 21.726 1.00 91.50 85 THR A O 1
ATOM 649 N N . GLU A 1 86 ? -18.306 3.188 19.792 1.00 91.38 86 GLU A N 1
ATOM 650 C CA . GLU A 1 86 ? -18.847 1.928 20.311 1.00 91.38 86 GLU A CA 1
ATOM 651 C C . GLU A 1 86 ? -17.940 1.306 21.374 1.00 91.38 86 GLU A C 1
ATOM 653 O O . GLU A 1 86 ? -18.423 0.845 22.409 1.00 91.38 86 GLU A O 1
ATOM 658 N N . PHE A 1 87 ? -16.619 1.348 21.183 1.00 90.25 87 PHE A N 1
ATOM 659 C CA . PHE A 1 87 ? -15.687 0.832 22.179 1.00 90.25 87 PHE A CA 1
ATOM 660 C C . PHE A 1 87 ? -15.747 1.631 23.485 1.00 90.25 87 PHE A C 1
ATOM 662 O O . PHE A 1 87 ? -15.783 1.041 24.565 1.00 90.25 87 PHE A O 1
ATOM 669 N N . ALA A 1 88 ? -15.835 2.963 23.406 1.00 88.88 88 ALA A N 1
ATOM 670 C CA . ALA A 1 88 ? -15.970 3.830 24.571 1.00 88.88 88 ALA A CA 1
ATOM 671 C C . ALA A 1 88 ? -17.184 3.434 25.424 1.00 88.88 88 ALA A C 1
ATOM 673 O O . ALA A 1 88 ? -17.060 3.315 26.644 1.00 88.88 88 ALA A O 1
ATOM 674 N N . LYS A 1 89 ? -18.331 3.121 24.803 1.00 87.50 89 LYS A N 1
ATOM 675 C CA . LYS A 1 89 ? -19.532 2.654 25.521 1.00 87.50 89 LYS A CA 1
ATOM 676 C C . LYS A 1 89 ? -19.300 1.381 26.339 1.00 87.50 89 LYS A C 1
ATOM 678 O O . LYS A 1 89 ? -20.026 1.170 27.303 1.00 87.50 89 LYS A O 1
ATOM 683 N N . LEU A 1 90 ? -18.328 0.542 25.979 1.00 87.19 90 LEU A N 1
ATOM 684 C CA . LEU A 1 90 ? -18.013 -0.704 26.689 1.00 87.19 90 LEU A CA 1
ATOM 685 C C . LEU A 1 90 ? -17.040 -0.508 27.856 1.00 87.19 90 LEU A C 1
ATOM 687 O O . LEU A 1 90 ? -17.046 -1.302 28.794 1.00 87.19 90 LEU A O 1
ATOM 691 N N . VAL A 1 91 ? -16.184 0.513 27.796 1.00 85.75 91 VAL A N 1
ATOM 692 C CA . VAL A 1 91 ? -15.083 0.688 28.761 1.00 85.75 91 VAL A CA 1
ATOM 693 C C . VAL A 1 91 ? -15.280 1.867 29.707 1.00 85.75 91 VAL A C 1
ATOM 695 O O . VAL A 1 91 ? -14.636 1.919 30.756 1.00 85.75 91 VAL A O 1
ATOM 698 N N . MET A 1 92 ? -16.178 2.798 29.371 1.00 85.56 92 MET A N 1
ATOM 699 C CA . MET A 1 92 ? -16.463 3.955 30.213 1.00 85.56 92 MET A CA 1
ATOM 700 C C . MET A 1 92 ? -17.089 3.531 31.555 1.00 85.56 92 MET A C 1
ATOM 702 O O . MET A 1 92 ? -17.889 2.583 31.594 1.00 85.56 92 MET A O 1
ATOM 706 N N . PRO A 1 93 ? -16.754 4.229 32.659 1.00 75.19 93 PRO A N 1
ATOM 707 C CA . PRO A 1 93 ? -17.340 3.979 33.970 1.00 75.19 93 PRO A CA 1
ATOM 708 C C . PRO A 1 93 ? -18.871 4.005 33.927 1.00 75.19 93 PRO A C 1
ATOM 710 O O . PRO A 1 93 ? -19.469 4.892 33.321 1.00 75.19 93 PRO A O 1
ATOM 713 N N . GLY A 1 94 ? -19.507 3.022 34.566 1.00 72.31 94 GLY A N 1
ATOM 714 C CA . GLY A 1 94 ? -20.968 2.873 34.573 1.00 72.31 94 GLY A CA 1
ATOM 715 C C . GLY A 1 94 ? -21.555 2.129 33.368 1.00 72.31 94 GLY A C 1
ATOM 716 O O . GLY A 1 94 ? -22.754 1.854 33.363 1.00 72.31 94 GLY A O 1
ATOM 717 N N . SER A 1 95 ? -20.746 1.742 32.376 1.00 77.50 95 SER A N 1
ATOM 718 C CA . SER A 1 95 ? -21.206 0.815 31.337 1.00 77.50 95 SER A CA 1
ATOM 719 C C . SER A 1 95 ? -21.493 -0.582 31.916 1.00 77.50 95 SER A C 1
ATOM 721 O O . SER A 1 95 ? -20.829 -0.996 32.871 1.00 77.50 95 SER A O 1
ATOM 723 N N . PRO A 1 96 ? -22.436 -1.358 31.343 1.00 73.44 96 PRO A N 1
ATOM 724 C CA . PRO A 1 96 ? -22.747 -2.705 31.829 1.00 73.44 96 PRO A CA 1
ATOM 725 C C . PRO A 1 96 ? -21.523 -3.630 31.888 1.00 73.44 96 PRO A C 1
ATOM 727 O O . PRO A 1 96 ? -21.373 -4.392 32.840 1.00 73.44 96 PRO A O 1
ATOM 730 N N . ALA A 1 97 ? -20.621 -3.531 30.905 1.00 71.44 97 ALA A N 1
ATOM 731 C CA . ALA A 1 97 ? -19.388 -4.314 30.859 1.00 71.44 97 ALA A CA 1
ATOM 732 C C . ALA A 1 97 ? -18.379 -3.881 31.938 1.00 71.44 97 ALA A C 1
ATOM 734 O O . ALA A 1 97 ? -17.800 -4.737 32.608 1.00 71.44 97 ALA A O 1
ATOM 735 N N . HIS A 1 98 ? -18.217 -2.573 32.171 1.00 68.94 98 HIS A N 1
ATOM 736 C CA . HIS A 1 98 ? -17.397 -2.059 33.269 1.00 68.94 98 HIS A CA 1
ATOM 737 C C . HIS A 1 98 ? -17.948 -2.490 34.636 1.00 68.94 98 HIS A C 1
ATOM 739 O O . HIS A 1 98 ? -17.204 -2.982 35.484 1.00 68.94 98 HIS A O 1
ATOM 745 N N . LEU A 1 99 ? -19.261 -2.369 34.843 1.00 69.31 99 LEU A N 1
ATOM 746 C CA . LEU A 1 99 ? -19.924 -2.776 36.083 1.00 69.31 99 LEU A CA 1
ATOM 747 C C . LEU A 1 99 ? -19.758 -4.275 36.349 1.00 69.31 99 LEU A C 1
ATOM 749 O O . LEU A 1 99 ? -19.368 -4.640 37.457 1.00 69.31 99 LEU A O 1
ATOM 753 N N . ALA A 1 100 ? -19.967 -5.121 35.335 1.00 70.69 100 ALA A N 1
ATOM 754 C CA . ALA A 1 100 ? -19.787 -6.571 35.429 1.00 70.69 100 ALA A CA 1
ATOM 755 C C . ALA A 1 100 ? -18.332 -6.969 35.738 1.00 70.69 100 ALA A C 1
ATOM 757 O O . ALA A 1 100 ? -18.089 -7.840 36.573 1.00 70.69 100 ALA A O 1
ATOM 758 N N . ALA A 1 101 ? -17.350 -6.306 35.119 1.00 70.94 101 ALA A N 1
ATOM 759 C CA . ALA A 1 101 ? -15.934 -6.546 35.400 1.00 70.94 101 ALA A CA 1
ATOM 760 C C . ALA A 1 101 ? -15.536 -6.136 36.831 1.00 70.94 101 ALA A C 1
ATOM 762 O O . ALA A 1 101 ? -14.675 -6.770 37.446 1.00 70.94 101 ALA A O 1
ATOM 763 N N . THR A 1 102 ? -16.174 -5.096 37.375 1.00 66.00 102 THR A N 1
ATOM 764 C CA . THR A 1 102 ? -15.906 -4.599 38.733 1.00 66.00 102 THR A CA 1
ATOM 765 C C . THR A 1 102 ? -16.533 -5.513 39.792 1.00 66.00 102 THR A C 1
ATOM 767 O O . THR A 1 102 ? -15.853 -5.897 40.740 1.00 66.00 102 THR A O 1
ATOM 770 N N . THR A 1 103 ? -17.774 -5.974 39.581 1.00 63.56 103 THR A N 1
ATOM 771 C CA . THR A 1 103 ? -18.441 -6.930 40.492 1.00 63.56 103 THR A CA 1
ATOM 772 C C . THR A 1 103 ? -17.745 -8.291 40.526 1.00 63.56 103 THR A C 1
ATOM 774 O O . THR A 1 103 ? -17.644 -8.904 41.588 1.00 63.56 103 THR A O 1
ATOM 777 N N . TYR A 1 104 ? -17.219 -8.766 39.390 1.00 60.00 104 TYR A N 1
ATOM 778 C CA . TYR A 1 104 ? -16.462 -10.023 39.338 1.00 60.00 104 TYR A CA 1
ATOM 779 C C . TYR A 1 104 ? -15.139 -9.947 40.121 1.00 60.00 104 TYR A C 1
ATOM 781 O O . TYR A 1 104 ? -14.706 -10.933 40.710 1.00 60.00 104 TYR A O 1
ATOM 789 N N . ARG A 1 105 ? -14.490 -8.774 40.171 1.00 61.09 105 ARG A N 1
ATOM 790 C CA . ARG A 1 105 ? -13.277 -8.574 40.983 1.00 61.09 105 ARG A CA 1
ATOM 791 C C . ARG A 1 105 ? -13.557 -8.567 42.483 1.00 61.09 105 ARG A C 1
ATOM 793 O O . ARG A 1 105 ? -12.735 -9.076 43.235 1.00 61.09 105 ARG A O 1
ATOM 800 N N . GLU A 1 106 ? -14.687 -8.014 42.911 1.00 62.81 106 GLU A N 1
ATOM 801 C CA . GLU A 1 106 ? -15.066 -7.960 44.331 1.00 62.81 106 GLU A CA 1
ATOM 802 C C . GLU A 1 106 ? -15.524 -9.314 44.888 1.00 62.81 106 GLU A C 1
ATOM 804 O O . GLU A 1 106 ? -15.445 -9.533 46.088 1.00 62.81 106 GLU A O 1
ATOM 809 N N . SER A 1 107 ? -15.970 -10.232 44.029 1.00 59.28 107 SER A N 1
ATOM 810 C CA . SER A 1 107 ? -16.415 -11.583 44.411 1.00 59.28 107 SER A CA 1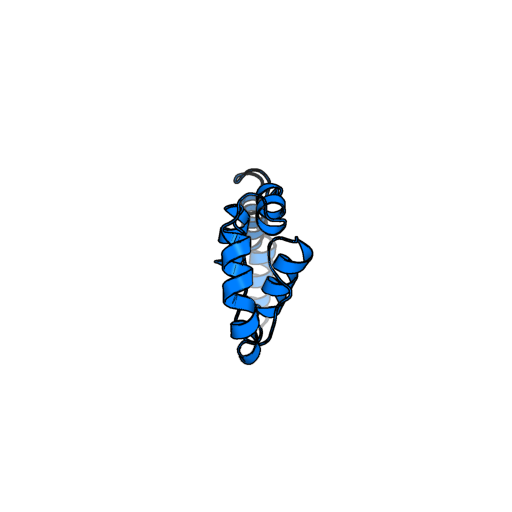
ATOM 811 C C . SER A 1 107 ? -15.317 -12.654 44.328 1.00 59.28 107 SER A C 1
ATOM 813 O O . SER A 1 107 ? -15.558 -13.810 44.674 1.00 59.28 107 SER A O 1
ATOM 815 N N . ALA A 1 108 ? -14.115 -12.281 43.875 1.00 56.44 108 ALA A N 1
ATOM 816 C CA . ALA A 1 108 ? -12.945 -13.157 43.765 1.00 56.44 108 ALA A CA 1
ATOM 817 C C . ALA A 1 108 ? -11.948 -13.020 44.940 1.00 56.44 108 ALA A C 1
ATOM 819 O O . ALA A 1 108 ? -10.885 -13.644 44.905 1.00 56.44 108 ALA A O 1
ATOM 820 N N . TYR A 1 109 ? -12.292 -12.227 45.960 1.00 46.38 109 TYR A N 1
ATOM 821 C CA . TYR A 1 109 ? -11.598 -12.090 47.247 1.00 46.38 109 TYR A CA 1
ATOM 822 C C . TYR A 1 109 ? -12.551 -12.439 48.392 1.00 46.38 109 TYR A C 1
ATOM 824 O O . TYR A 1 109 ? -12.040 -12.894 49.440 1.00 46.38 109 TYR A O 1
#

pLDDT: mean 86.58, std 11.44, range [46.38, 97.81]